Protein AF-A0A365CW08-F1 (afdb_monomer_lite)

Structure (mmCIF, N/CA/C/O backbone):
data_AF-A0A365CW08-F1
#
_entry.id   AF-A0A365CW08-F1
#
loop_
_atom_site.group_PDB
_atom_site.id
_atom_site.type_symbol
_atom_site.label_atom_id
_atom_site.label_alt_id
_atom_site.label_comp_id
_atom_site.label_asym_id
_atom_site.label_entity_id
_atom_site.label_seq_id
_atom_site.pdbx_PDB_ins_code
_atom_site.Cartn_x
_atom_site.Cartn_y
_atom_site.Cartn_z
_atom_site.occupancy
_atom_site.B_iso_or_equiv
_atom_site.auth_seq_id
_atom_site.auth_comp_id
_atom_site.auth_asym_id
_atom_site.auth_atom_id
_atom_site.pdbx_PDB_model_num
ATOM 1 N N . HIS A 1 1 ? -8.224 7.382 6.809 1.00 85.88 1 HIS A N 1
ATOM 2 C CA . HIS A 1 1 ? -7.244 7.098 5.740 1.00 85.88 1 HIS A CA 1
ATOM 3 C C . HIS A 1 1 ? -5.846 7.228 6.313 1.00 85.88 1 HIS A C 1
ATOM 5 O O . HIS A 1 1 ? -5.665 8.033 7.219 1.00 85.88 1 HIS A O 1
ATOM 11 N N . GLN A 1 2 ? -4.911 6.423 5.817 1.00 93.94 2 GLN A N 1
ATOM 12 C CA . GLN A 1 2 ? -3.520 6.360 6.259 1.00 93.94 2 GLN A CA 1
ATOM 13 C C . GLN A 1 2 ? -2.609 6.768 5.099 1.00 93.94 2 GLN A C 1
ATOM 15 O O . GLN A 1 2 ? -2.861 6.366 3.962 1.00 93.94 2 GLN A O 1
ATOM 20 N N . ASP A 1 3 ? -1.557 7.526 5.400 1.00 94.75 3 ASP A N 1
ATOM 21 C CA . ASP A 1 3 ? -0.455 7.759 4.469 1.00 94.75 3 ASP A CA 1
ATOM 22 C C . ASP A 1 3 ? 0.521 6.576 4.554 1.00 94.75 3 ASP A C 1
ATOM 24 O O . ASP A 1 3 ? 0.934 6.185 5.649 1.00 94.75 3 ASP A O 1
ATOM 28 N N . VAL A 1 4 ? 0.901 5.994 3.415 1.00 95.19 4 VAL A N 1
ATOM 29 C CA . VAL A 1 4 ? 1.878 4.890 3.366 1.00 95.19 4 VAL A CA 1
ATOM 30 C C . VAL A 1 4 ? 3.213 5.361 3.949 1.00 95.19 4 VAL A C 1
ATOM 32 O O . VAL A 1 4 ? 3.566 6.534 3.812 1.00 95.19 4 VAL A O 1
ATOM 35 N N . ARG A 1 5 ? 3.968 4.467 4.593 1.00 95.75 5 ARG A N 1
ATOM 36 C CA . ARG A 1 5 ? 5.300 4.759 5.146 1.00 95.75 5 ARG A CA 1
ATOM 37 C C . ARG A 1 5 ? 6.171 5.550 4.164 1.00 95.75 5 ARG A C 1
ATOM 39 O O . ARG A 1 5 ? 6.269 5.209 2.986 1.00 95.75 5 ARG A O 1
ATOM 46 N N . GLY A 1 6 ? 6.800 6.615 4.653 1.00 91.81 6 GLY A N 1
ATOM 47 C CA . GLY A 1 6 ? 7.613 7.530 3.855 1.00 91.81 6 GLY A CA 1
ATOM 48 C C . GLY A 1 6 ? 6.823 8.416 2.887 1.00 91.81 6 GLY A C 1
ATOM 49 O O . GLY A 1 6 ? 7.423 9.191 2.144 1.00 91.81 6 GLY A O 1
ATOM 50 N N . THR A 1 7 ? 5.487 8.384 2.896 1.00 90.38 7 THR A N 1
ATOM 51 C CA . THR A 1 7 ? 4.626 9.258 2.080 1.00 90.38 7 THR A CA 1
ATOM 52 C C . THR A 1 7 ? 3.896 10.293 2.933 1.00 90.38 7 THR A C 1
ATOM 54 O O . THR A 1 7 ? 3.557 10.042 4.084 1.00 90.38 7 THR A O 1
ATOM 57 N N . PHE A 1 8 ? 3.708 11.491 2.376 1.00 88.56 8 PHE A N 1
ATOM 58 C CA . PHE A 1 8 ? 3.107 12.655 3.030 1.00 88.56 8 PHE A CA 1
ATOM 59 C C . PHE A 1 8 ? 3.526 12.841 4.502 1.00 88.56 8 PHE A C 1
ATOM 61 O O . PHE A 1 8 ? 4.672 13.215 4.771 1.00 88.56 8 PHE A O 1
ATOM 68 N N . LYS A 1 9 ? 2.608 12.616 5.451 1.00 90.75 9 LYS A N 1
ATOM 69 C CA . LYS A 1 9 ? 2.844 12.829 6.884 1.00 90.75 9 LYS A CA 1
ATOM 70 C C . LYS A 1 9 ? 3.451 11.625 7.600 1.00 90.75 9 LYS A C 1
ATOM 72 O O . LYS A 1 9 ? 3.834 11.776 8.755 1.00 90.75 9 LYS A O 1
ATOM 77 N N . SER A 1 10 ? 3.537 10.469 6.950 1.00 93.88 10 SER A N 1
ATOM 78 C CA . SER A 1 10 ? 4.127 9.273 7.543 1.00 93.88 10 SER A CA 1
ATOM 79 C C . SER A 1 10 ? 5.650 9.322 7.491 1.00 93.88 10 SER A C 1
ATOM 81 O O . SER A 1 10 ? 6.252 9.668 6.469 1.00 93.88 10 SER A O 1
ATOM 83 N N . ASP A 1 11 ? 6.261 8.928 8.604 1.00 92.38 11 ASP A N 1
ATOM 84 C CA . ASP A 1 11 ? 7.707 8.799 8.749 1.00 92.38 11 ASP A CA 1
ATOM 85 C C . ASP A 1 11 ? 8.264 7.590 7.975 1.00 92.38 11 ASP A C 1
ATOM 87 O O . ASP A 1 11 ? 7.532 6.782 7.392 1.00 92.38 11 ASP A O 1
ATOM 91 N N . GLY A 1 12 ? 9.592 7.454 7.992 1.00 92.06 12 GLY A N 1
ATOM 92 C CA . GLY A 1 12 ? 10.326 6.369 7.346 1.00 92.06 12 GLY A CA 1
ATOM 93 C C . GLY A 1 12 ? 10.612 6.626 5.867 1.00 92.06 12 GLY A C 1
ATOM 94 O O . GLY A 1 12 ? 10.516 7.750 5.381 1.00 92.06 12 GLY A O 1
ATOM 95 N N . SER A 1 13 ? 10.985 5.565 5.153 1.00 90.75 13 SER A N 1
ATOM 96 C CA . SER A 1 13 ? 11.331 5.622 3.730 1.00 90.75 13 SER A CA 1
ATOM 97 C C . SER A 1 13 ? 10.299 4.877 2.896 1.00 90.75 13 SER A C 1
ATOM 99 O O . SER A 1 13 ? 9.866 3.779 3.258 1.00 90.75 13 SER A O 1
ATOM 101 N N . PHE A 1 14 ? 9.923 5.475 1.768 1.00 91.19 14 PHE A N 1
ATOM 102 C CA . PHE A 1 14 ? 8.979 4.866 0.847 1.00 91.19 14 PHE A CA 1
ATOM 103 C C . PHE A 1 14 ? 9.694 3.853 -0.048 1.00 91.19 14 PHE A C 1
ATOM 105 O O . PHE A 1 14 ? 10.420 4.216 -0.971 1.00 91.19 14 PHE A O 1
ATOM 112 N N . THR A 1 15 ? 9.450 2.570 0.216 1.00 91.56 15 THR A N 1
ATOM 113 C CA . THR A 1 15 ? 9.859 1.467 -0.659 1.00 91.56 15 THR A CA 1
ATOM 114 C C . THR A 1 15 ? 8.600 0.723 -1.095 1.00 91.56 15 THR A C 1
ATOM 116 O O . THR A 1 15 ? 8.036 -0.035 -0.298 1.00 91.56 15 THR A O 1
ATOM 119 N N . PRO A 1 16 ? 8.131 0.927 -2.337 1.00 87.88 16 PRO A N 1
ATOM 120 C CA . PRO A 1 16 ? 6.835 0.420 -2.773 1.00 87.88 16 PRO A CA 1
ATOM 121 C C . PRO A 1 16 ? 6.771 -1.098 -2.625 1.00 87.88 16 PRO A C 1
ATOM 123 O O . PRO A 1 16 ? 7.730 -1.777 -2.995 1.00 87.88 16 PRO A O 1
ATOM 126 N N . LYS A 1 17 ? 5.631 -1.632 -2.167 1.00 84.88 17 LYS A N 1
ATOM 127 C CA . LYS A 1 17 ? 5.333 -3.080 -2.020 1.00 84.88 17 LYS A CA 1
ATOM 128 C C . LYS A 1 17 ? 5.998 -3.787 -0.846 1.00 84.88 17 LYS A C 1
ATOM 130 O O . LYS A 1 17 ? 5.542 -4.864 -0.480 1.00 84.88 17 LYS A O 1
ATOM 135 N N . VAL A 1 18 ? 7.072 -3.235 -0.290 1.00 91.38 18 VAL A N 1
ATOM 136 C CA . VAL A 1 18 ? 7.902 -3.968 0.676 1.00 91.38 18 VAL A CA 1
ATOM 137 C C . VAL A 1 18 ? 7.261 -3.994 2.059 1.00 91.38 18 VAL A C 1
ATOM 139 O O . VAL A 1 18 ? 7.232 -5.045 2.689 1.00 91.38 18 VAL A O 1
ATOM 142 N N . ASN A 1 19 ? 6.710 -2.864 2.506 1.00 95.25 19 ASN A N 1
ATOM 143 C CA . ASN A 1 19 ? 6.214 -2.714 3.878 1.00 95.25 19 ASN A CA 1
ATOM 144 C C . ASN A 1 19 ? 4.685 -2.840 4.000 1.00 95.25 19 ASN A C 1
ATOM 146 O O . ASN A 1 19 ? 4.159 -2.837 5.103 1.00 95.25 19 ASN A O 1
ATOM 150 N N . GLU A 1 20 ? 3.956 -2.967 2.885 1.00 95.00 20 GLU A N 1
ATOM 151 C CA . GLU A 1 20 ? 2.484 -2.859 2.875 1.00 95.00 20 GLU A CA 1
ATOM 152 C C . GLU A 1 20 ? 1.785 -3.959 3.686 1.00 95.00 20 GLU A C 1
ATOM 154 O O . GLU A 1 20 ? 0.712 -3.736 4.239 1.00 95.00 20 GLU A O 1
ATOM 159 N N . VAL A 1 21 ? 2.390 -5.151 3.759 1.00 95.38 21 VAL A N 1
ATOM 160 C CA . VAL A 1 21 ? 1.853 -6.268 4.548 1.00 95.38 21 VAL A CA 1
ATOM 161 C C . VAL A 1 21 ? 1.956 -5.959 6.040 1.00 95.38 21 VAL A C 1
ATOM 163 O O . VAL A 1 21 ? 0.945 -5.973 6.737 1.00 95.38 21 VAL A O 1
ATOM 166 N N . THR A 1 22 ? 3.165 -5.649 6.516 1.00 96.44 22 THR A N 1
ATOM 167 C CA . THR A 1 22 ? 3.434 -5.404 7.939 1.00 96.44 22 THR A CA 1
ATOM 168 C C . THR A 1 22 ? 2.740 -4.139 8.422 1.00 96.44 22 THR A C 1
ATOM 170 O O . THR A 1 22 ? 2.064 -4.165 9.443 1.00 96.44 22 THR A O 1
ATOM 173 N N . ASP A 1 23 ? 2.812 -3.057 7.643 1.00 97.56 23 ASP A N 1
ATOM 174 C CA . ASP A 1 23 ? 2.184 -1.784 8.003 1.00 97.56 23 ASP A CA 1
ATOM 175 C C . ASP A 1 23 ? 0.656 -1.925 8.026 1.00 97.56 23 ASP A C 1
ATOM 177 O O . ASP A 1 23 ? -0.009 -1.363 8.896 1.00 97.56 23 ASP A O 1
ATOM 181 N N . GLY A 1 24 ? 0.092 -2.718 7.107 1.00 96.88 24 GLY A N 1
ATOM 182 C CA . GLY A 1 24 ? -1.329 -3.052 7.090 1.00 96.88 24 GLY A CA 1
ATOM 183 C C . GLY A 1 24 ? -1.763 -3.868 8.310 1.00 96.88 24 GLY A C 1
ATOM 184 O O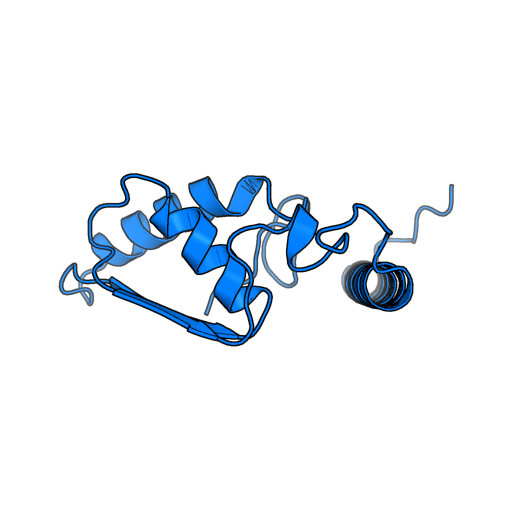 . GLY A 1 24 ? -2.775 -3.533 8.927 1.00 96.88 24 GLY A O 1
ATOM 185 N N . GLN A 1 25 ? -0.998 -4.899 8.684 1.00 97.38 25 GLN A N 1
ATOM 186 C CA . GLN A 1 25 ? -1.265 -5.709 9.878 1.00 97.38 25 GLN A CA 1
ATOM 187 C C . GLN A 1 25 ? -1.222 -4.868 11.155 1.00 97.38 25 GLN A C 1
ATOM 189 O O . GLN A 1 25 ? -2.178 -4.903 11.929 1.00 97.38 25 GLN A O 1
ATOM 194 N N . ASP A 1 26 ? -0.171 -4.067 11.333 1.00 97.69 26 ASP A N 1
ATOM 195 C CA . ASP A 1 26 ? -0.007 -3.204 12.506 1.00 97.69 26 ASP A CA 1
ATOM 196 C C . ASP A 1 26 ? -1.129 -2.165 12.592 1.00 97.69 26 ASP A C 1
ATOM 198 O O . ASP A 1 26 ? -1.680 -1.908 13.662 1.00 97.69 26 ASP A O 1
ATOM 202 N N . THR A 1 27 ? -1.525 -1.599 11.449 1.00 97.88 27 THR A N 1
ATOM 203 C CA . THR A 1 27 ? -2.624 -0.629 11.394 1.00 97.88 27 THR A CA 1
ATOM 204 C C . THR A 1 27 ? -3.953 -1.272 11.767 1.00 97.88 27 THR A C 1
ATOM 206 O O . THR A 1 27 ? -4.713 -0.695 12.541 1.00 97.88 27 THR A O 1
ATOM 209 N N . ILE A 1 28 ? -4.251 -2.464 11.247 1.00 98.00 28 ILE A N 1
ATOM 210 C CA . ILE A 1 28 ? -5.492 -3.178 11.567 1.00 98.00 28 ILE A CA 1
ATOM 211 C C . ILE A 1 28 ? -5.513 -3.595 13.038 1.00 98.00 28 ILE A C 1
ATOM 213 O O . ILE A 1 28 ? -6.520 -3.364 13.706 1.00 98.00 28 ILE A O 1
ATOM 217 N N . ALA A 1 29 ? -4.406 -4.127 13.563 1.00 97.75 29 ALA A N 1
ATOM 218 C CA . ALA A 1 29 ? -4.274 -4.461 14.978 1.00 97.75 29 ALA A CA 1
ATOM 219 C C . ALA A 1 29 ? -4.517 -3.229 15.862 1.00 97.75 29 ALA A C 1
ATOM 221 O O . ALA A 1 29 ? -5.343 -3.279 16.773 1.00 97.75 29 ALA A O 1
ATOM 222 N N . TRP A 1 30 ? -3.895 -2.093 15.526 1.00 98.00 30 TRP A N 1
ATOM 223 C CA . TRP A 1 30 ? -4.122 -0.835 16.231 1.00 98.00 30 TRP A CA 1
ATOM 224 C C . TRP A 1 30 ? -5.590 -0.407 16.182 1.00 98.00 30 TRP A C 1
ATOM 226 O O . TRP A 1 30 ? -6.134 -0.027 17.215 1.00 98.00 30 TRP A O 1
ATOM 236 N N . ILE A 1 31 ? -6.254 -0.489 15.019 1.00 98.25 31 ILE A N 1
ATOM 237 C CA . ILE A 1 31 ? -7.677 -0.133 14.883 1.00 98.25 31 ILE A CA 1
ATOM 238 C C . ILE A 1 31 ? -8.551 -1.021 15.781 1.00 98.25 31 ILE A C 1
ATOM 240 O O . ILE A 1 31 ? -9.458 -0.512 16.433 1.00 98.25 31 ILE A O 1
ATOM 244 N N . ILE A 1 32 ? -8.297 -2.330 15.829 1.00 97.88 32 ILE A N 1
ATOM 245 C CA . ILE A 1 32 ? -9.080 -3.289 16.628 1.00 97.88 32 ILE A CA 1
ATOM 246 C C . ILE A 1 32 ? -9.012 -2.975 18.126 1.00 97.88 32 ILE A C 1
ATOM 248 O O . ILE A 1 32 ? -10.007 -3.138 18.825 1.00 97.88 32 ILE A O 1
ATOM 252 N N . GLU A 1 33 ? -7.876 -2.483 18.620 1.00 97.81 33 GLU A N 1
ATOM 253 C CA . GLU A 1 33 ? -7.701 -2.126 20.035 1.00 97.81 33 GLU A CA 1
ATOM 254 C C . GLU A 1 33 ? -8.445 -0.848 20.451 1.00 97.81 33 GLU A C 1
ATOM 256 O O . GLU A 1 33 ? -8.528 -0.531 21.641 1.00 97.81 33 GLU A O 1
ATOM 261 N N . GLN A 1 34 ? -8.981 -0.084 19.499 1.00 98.50 34 GLN A N 1
ATOM 262 C CA . GLN A 1 34 ? -9.622 1.182 19.818 1.00 98.50 34 GLN A CA 1
ATOM 263 C C . GLN A 1 34 ? -11.027 0.984 20.404 1.00 98.50 34 GLN A C 1
ATOM 265 O O . GLN A 1 34 ? -11.794 0.162 19.909 1.00 98.50 34 GLN A O 1
ATOM 270 N N . PRO A 1 35 ? -11.450 1.805 21.387 1.00 98.31 35 PRO A N 1
ATOM 271 C CA . PRO A 1 35 ? -12.749 1.648 22.055 1.00 98.31 35 PRO A CA 1
ATOM 272 C C . PRO A 1 35 ? -13.958 1.896 21.140 1.00 98.31 35 PRO A C 1
ATOM 274 O O . PRO A 1 35 ? -15.089 1.595 21.510 1.00 98.31 35 PRO A O 1
ATOM 277 N N . TRP A 1 36 ? -13.729 2.499 19.974 1.00 98.19 36 TRP A N 1
ATOM 278 C CA . TRP A 1 36 ? -14.743 2.764 18.956 1.00 98.19 36 TRP A CA 1
ATOM 279 C C . TRP A 1 36 ? -14.831 1.667 17.889 1.00 98.19 36 TRP A C 1
ATOM 281 O O . TRP A 1 36 ? -15.694 1.751 17.018 1.00 98.19 36 TRP A O 1
ATOM 291 N N . SER A 1 37 ? -13.939 0.679 17.926 1.00 98.12 37 SER A N 1
ATOM 292 C CA . SER A 1 37 ? -13.915 -0.434 16.984 1.00 98.12 37 SER A CA 1
ATOM 293 C C . SER A 1 37 ? -14.761 -1.588 17.508 1.00 98.12 37 SER A C 1
ATOM 295 O O . SER A 1 37 ? -14.710 -1.924 18.690 1.00 98.12 37 SER A O 1
ATOM 297 N N . ASP A 1 38 ? -15.533 -2.212 16.625 1.00 97.81 38 ASP A N 1
ATOM 298 C CA . ASP A 1 38 ? -16.232 -3.473 16.894 1.00 97.81 38 ASP A CA 1
ATOM 299 C C . ASP A 1 38 ? -15.365 -4.705 16.568 1.00 97.81 38 ASP A C 1
ATOM 301 O O . ASP A 1 38 ? -15.794 -5.839 16.775 1.00 97.81 38 ASP A O 1
ATOM 305 N N . GLY A 1 39 ? -14.129 -4.484 16.105 1.00 97.38 39 GLY A N 1
ATOM 306 C CA . GLY A 1 39 ? -13.157 -5.520 15.765 1.00 97.38 39 GLY A CA 1
ATOM 307 C C . GLY A 1 39 ? -13.243 -6.036 14.325 1.00 97.38 39 GLY A C 1
ATOM 308 O O . GLY A 1 39 ? -12.356 -6.787 13.910 1.00 97.38 39 GLY A O 1
ATOM 309 N N . ASP A 1 40 ? -14.247 -5.616 13.549 1.00 98.25 40 ASP A N 1
ATOM 310 C CA . ASP A 1 40 ? -14.459 -6.066 12.174 1.00 98.25 40 ASP A CA 1
ATOM 311 C C . ASP A 1 40 ? -14.052 -4.980 11.172 1.00 98.25 40 ASP A C 1
ATOM 313 O O . ASP A 1 40 ? -14.703 -3.952 10.994 1.00 98.25 40 ASP A O 1
ATOM 317 N N . ILE A 1 41 ? -12.947 -5.218 10.467 1.00 98.19 41 ILE A N 1
ATOM 318 C CA . ILE A 1 41 ? -12.322 -4.234 9.587 1.00 98.19 41 ILE A CA 1
ATOM 319 C C . ILE A 1 41 ? -12.574 -4.575 8.122 1.00 98.19 41 ILE A C 1
ATOM 321 O O . ILE A 1 41 ? -12.344 -5.695 7.659 1.00 98.19 41 ILE A O 1
ATOM 325 N N . GLY A 1 42 ? -13.017 -3.565 7.374 1.00 97.62 42 GLY A N 1
ATOM 326 C CA . GLY A 1 42 ? -13.113 -3.582 5.921 1.00 97.62 42 GLY A CA 1
ATOM 327 C C . GLY A 1 42 ? -12.176 -2.555 5.292 1.00 97.62 42 GLY A C 1
ATOM 328 O O . GLY A 1 42 ? -11.959 -1.476 5.845 1.00 97.62 42 GLY A O 1
ATOM 329 N N . THR A 1 43 ? -11.643 -2.862 4.112 1.00 98.00 43 THR A N 1
ATOM 330 C CA . THR A 1 43 ? -10.824 -1.918 3.335 1.00 98.00 43 THR A CA 1
ATOM 331 C C . THR A 1 43 ? -11.408 -1.702 1.941 1.00 98.00 43 THR A C 1
ATOM 333 O O . THR A 1 43 ? -12.073 -2.577 1.390 1.00 98.00 43 THR A O 1
ATOM 336 N N . TYR A 1 44 ? -11.207 -0.510 1.377 1.00 97.75 44 TYR A N 1
ATOM 337 C CA . TYR A 1 44 ? -11.656 -0.170 0.027 1.00 97.75 44 TYR A CA 1
ATOM 338 C C . TYR A 1 44 ? -10.759 0.907 -0.587 1.00 97.75 44 TYR A C 1
ATOM 340 O O . TYR A 1 44 ? -10.150 1.711 0.123 1.00 97.75 44 TYR A O 1
ATOM 348 N N . GLY A 1 45 ? -10.687 0.936 -1.919 1.00 96.94 45 GLY A N 1
ATOM 349 C CA . GLY A 1 45 ? -9.918 1.957 -2.627 1.00 96.94 45 GLY A CA 1
ATOM 350 C C . GLY A 1 45 ? -9.384 1.517 -3.992 1.00 96.94 45 GLY A C 1
ATOM 351 O O . GLY A 1 45 ? -9.278 0.315 -4.263 1.00 96.94 45 GLY A O 1
ATOM 352 N N . PRO A 1 46 ? -9.061 2.486 -4.868 1.00 96.00 46 PRO A N 1
ATOM 353 C CA . PRO A 1 46 ? -8.575 2.207 -6.208 1.00 96.00 46 PRO A CA 1
ATOM 354 C C . PRO A 1 46 ? -7.045 2.101 -6.295 1.00 96.00 46 PRO A C 1
ATOM 356 O O . PRO A 1 46 ? -6.324 2.662 -5.470 1.00 96.00 46 PRO A O 1
ATOM 359 N N . SER A 1 47 ? -6.536 1.495 -7.370 1.00 93.88 47 SER A N 1
ATOM 360 C CA . SER A 1 47 ? -5.117 1.560 -7.758 1.00 93.88 47 SER A CA 1
ATOM 361 C C . SER A 1 47 ? -4.192 1.143 -6.602 1.00 93.88 47 SER A C 1
ATOM 363 O O . SER A 1 47 ? -4.394 0.070 -6.039 1.00 93.88 47 SER A O 1
ATOM 365 N N . TYR A 1 48 ? -3.212 1.961 -6.198 1.00 93.38 48 TYR A N 1
ATOM 366 C CA . TYR A 1 48 ? -2.310 1.636 -5.085 1.00 93.38 48 TYR A CA 1
ATOM 367 C C . TYR A 1 48 ? -3.050 1.375 -3.771 1.00 93.38 48 TYR A C 1
ATOM 369 O O . TYR A 1 48 ? -2.704 0.428 -3.073 1.00 93.38 48 TYR A O 1
ATOM 377 N N . LEU A 1 49 ? -4.136 2.104 -3.492 1.00 93.94 49 LEU A N 1
ATOM 378 C CA . LEU A 1 49 ? -4.977 1.856 -2.316 1.00 93.94 49 LEU A CA 1
ATOM 379 C C . LEU A 1 49 ? -5.678 0.495 -2.397 1.00 93.94 49 LEU A C 1
ATOM 381 O O . LEU A 1 49 ? -6.039 -0.067 -1.374 1.00 93.94 49 LEU A O 1
ATOM 385 N N . GLY A 1 50 ? -5.915 -0.029 -3.601 1.00 94.94 50 GLY A N 1
ATOM 386 C CA . GLY A 1 50 ? -6.399 -1.393 -3.811 1.00 94.94 50 GLY A CA 1
ATOM 387 C C . GLY A 1 50 ? -5.292 -2.437 -3.681 1.00 94.94 50 GLY A C 1
ATOM 388 O O . GLY A 1 50 ? -5.523 -3.535 -3.184 1.00 94.94 50 GLY A O 1
ATOM 389 N N . MET A 1 51 ? -4.073 -2.103 -4.096 1.00 93.81 51 MET A N 1
ATOM 390 C CA . MET A 1 51 ? -2.943 -3.026 -4.026 1.00 93.81 51 MET A CA 1
ATOM 391 C C . MET A 1 51 ? -2.481 -3.295 -2.591 1.00 93.81 51 MET A C 1
ATOM 393 O O . MET A 1 51 ? -2.131 -4.432 -2.277 1.00 93.81 51 MET A O 1
ATOM 397 N N . THR A 1 52 ? -2.527 -2.295 -1.707 1.00 95.50 52 THR A N 1
ATOM 398 C CA . THR A 1 52 ? -2.233 -2.487 -0.276 1.00 95.50 52 THR A CA 1
ATOM 399 C C . THR A 1 52 ? -3.239 -3.423 0.400 1.00 95.50 52 THR A C 1
ATOM 401 O O . THR A 1 52 ? -2.861 -4.188 1.282 1.00 95.50 52 THR A O 1
ATOM 404 N N . GLN A 1 53 ? -4.494 -3.455 -0.068 1.00 96.94 53 GLN A N 1
ATOM 405 C CA . GLN A 1 53 ? -5.505 -4.402 0.422 1.00 96.94 53 GLN A CA 1
ATOM 406 C C . GLN A 1 53 ? -5.136 -5.842 0.078 1.00 96.94 53 GLN A C 1
ATOM 408 O O . GLN A 1 53 ? -5.233 -6.719 0.930 1.00 96.94 53 GLN A O 1
ATOM 413 N N . TRP A 1 54 ? -4.676 -6.088 -1.154 1.00 95.44 54 TRP A N 1
ATOM 414 C CA . TRP A 1 54 ? -4.173 -7.408 -1.531 1.00 95.44 54 TRP A CA 1
ATOM 415 C C . TRP A 1 54 ? -2.962 -7.808 -0.691 1.00 95.44 54 TRP A C 1
ATOM 417 O O . TRP A 1 54 ? -2.887 -8.959 -0.280 1.00 95.44 54 TRP A O 1
ATOM 427 N N . ALA A 1 55 ? -2.049 -6.877 -0.400 1.00 94.00 55 ALA A N 1
ATOM 428 C CA . ALA A 1 55 ? -0.887 -7.158 0.439 1.00 94.00 55 ALA A CA 1
ATOM 429 C C . ALA A 1 55 ? -1.309 -7.662 1.830 1.00 94.00 55 ALA A C 1
ATOM 431 O O . ALA A 1 55 ? -0.956 -8.779 2.208 1.00 94.00 55 ALA A O 1
ATOM 432 N N . VAL A 1 56 ? -2.135 -6.905 2.555 1.00 95.06 56 VAL A N 1
ATOM 433 C CA . VAL A 1 56 ? -2.565 -7.304 3.905 1.00 95.06 56 VAL A CA 1
ATOM 434 C C . VAL A 1 56 ? -3.463 -8.550 3.902 1.00 95.06 56 VAL A C 1
ATOM 436 O O . VAL A 1 56 ? -3.366 -9.378 4.802 1.00 95.06 56 VAL A O 1
ATOM 439 N N . ALA A 1 57 ? -4.271 -8.754 2.854 1.00 95.19 57 ALA A N 1
ATOM 440 C CA . ALA A 1 57 ? -5.132 -9.932 2.724 1.00 95.19 57 ALA A CA 1
ATOM 441 C C . ALA A 1 57 ? -4.367 -11.241 2.455 1.00 95.19 57 ALA A C 1
ATOM 443 O O . ALA A 1 57 ? -4.933 -12.318 2.624 1.00 95.19 57 ALA A O 1
ATOM 444 N N . THR A 1 58 ? -3.101 -11.173 2.020 1.00 91.56 58 THR A N 1
ATOM 445 C CA . THR A 1 58 ? -2.252 -12.373 1.876 1.00 91.56 58 THR A CA 1
ATOM 446 C C . THR A 1 58 ? -1.638 -12.848 3.189 1.00 91.56 58 THR A C 1
ATOM 448 O O . THR A 1 58 ? -1.166 -13.982 3.256 1.00 91.56 58 THR A O 1
ATOM 451 N N . ALA A 1 59 ? -1.644 -12.004 4.219 1.00 91.88 59 ALA A N 1
ATOM 452 C CA . ALA A 1 59 ? -1.180 -12.355 5.549 1.00 91.88 59 ALA A CA 1
ATOM 453 C C . ALA A 1 59 ? -2.350 -12.761 6.449 1.00 91.88 59 ALA A C 1
ATOM 455 O O . ALA A 1 59 ? -3.494 -12.356 6.234 1.00 91.88 59 ALA A O 1
ATOM 456 N N . ASP A 1 60 ? -2.051 -13.538 7.488 1.00 92.81 60 ASP A N 1
ATOM 457 C CA . ASP A 1 60 ? -3.017 -13.806 8.549 1.00 92.81 60 ASP A CA 1
ATOM 458 C C . ASP A 1 60 ? -3.212 -12.524 9.368 1.00 92.81 60 ASP A C 1
ATOM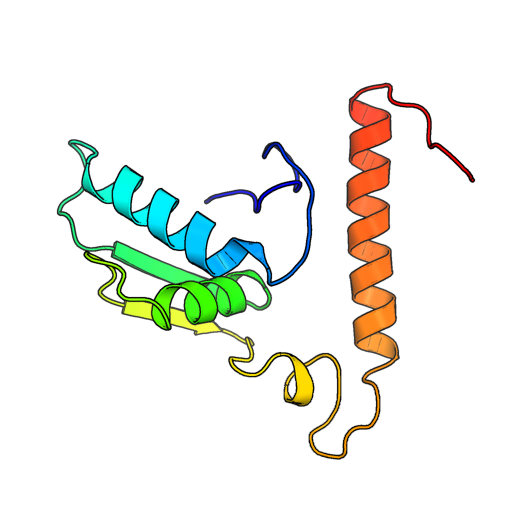 460 O O . ASP A 1 60 ? -2.373 -12.156 10.192 1.00 92.81 60 ASP A O 1
ATOM 464 N N . THR A 1 61 ? -4.279 -11.788 9.059 1.00 95.06 61 THR A N 1
ATOM 465 C CA . THR A 1 61 ? -4.575 -10.485 9.660 1.00 95.06 61 THR A CA 1
ATOM 466 C C . THR A 1 61 ? -5.913 -10.556 10.394 1.00 95.06 61 THR A C 1
ATOM 468 O O . THR A 1 61 ? -6.967 -10.381 9.770 1.00 95.06 61 THR A O 1
ATOM 471 N N . PRO A 1 62 ? -5.905 -10.830 11.713 1.00 94.81 62 PRO A N 1
ATOM 472 C CA . PRO A 1 62 ? -7.121 -10.891 12.512 1.00 94.81 62 PRO A CA 1
ATOM 473 C C . PRO A 1 62 ? -7.973 -9.629 12.366 1.00 94.81 62 PRO A C 1
ATOM 475 O O . PRO A 1 62 ? -7.458 -8.520 12.280 1.00 94.81 62 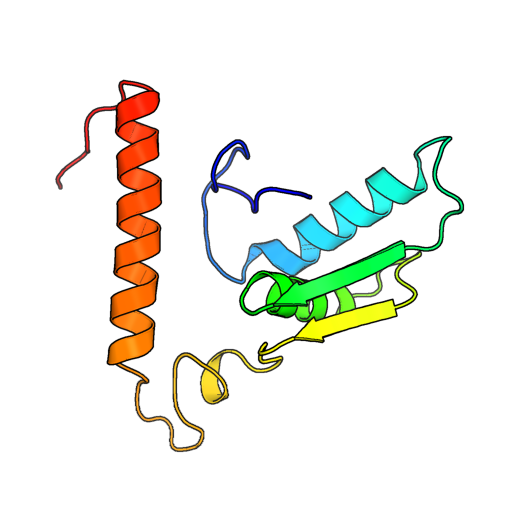PRO A O 1
ATOM 478 N N . GLY A 1 63 ? -9.291 -9.815 12.318 1.00 95.56 63 GLY A N 1
ATOM 479 C CA . GLY A 1 63 ? -10.267 -8.729 12.182 1.00 95.56 63 GLY A CA 1
ATOM 480 C C . GLY A 1 63 ? -10.466 -8.199 10.760 1.00 95.56 63 GLY A C 1
ATOM 481 O O . GLY A 1 63 ? -11.502 -7.597 10.508 1.00 95.56 63 GLY A O 1
ATOM 482 N N . LEU A 1 64 ? -9.591 -8.483 9.786 1.00 98.00 64 LEU A N 1
ATOM 483 C CA . LEU A 1 64 ? -9.871 -8.148 8.384 1.00 98.00 64 LEU A CA 1
ATOM 484 C C . LEU A 1 64 ? -10.972 -9.066 7.826 1.00 98.00 64 LEU A C 1
ATOM 486 O O . LEU A 1 64 ? -10.748 -10.254 7.598 1.00 98.00 64 LEU A O 1
ATOM 490 N N . LYS A 1 65 ? -12.176 -8.527 7.605 1.00 98.00 65 LYS A N 1
ATOM 491 C CA . LYS A 1 65 ? -13.351 -9.296 7.148 1.00 98.00 65 LYS A CA 1
ATOM 492 C C . LYS A 1 65 ? -13.646 -9.150 5.666 1.00 98.00 65 LYS A C 1
ATOM 494 O O . LYS A 1 65 ? -14.212 -10.062 5.065 1.00 98.00 65 LYS A O 1
ATOM 499 N N . ALA A 1 66 ? -13.296 -8.009 5.078 1.00 97.94 66 ALA A N 1
ATOM 500 C CA . ALA A 1 66 ? -13.575 -7.734 3.676 1.00 97.94 66 ALA A CA 1
ATOM 501 C C . ALA A 1 66 ? -12.566 -6.761 3.059 1.00 97.94 66 ALA A C 1
ATOM 503 O O . ALA A 1 66 ? -12.069 -5.839 3.709 1.00 97.94 66 ALA A O 1
ATOM 504 N N . ILE A 1 67 ? -12.326 -6.941 1.762 1.00 98.12 67 ILE A N 1
ATOM 505 C CA . ILE A 1 67 ? -11.575 -6.006 0.925 1.00 98.12 67 ILE A CA 1
ATOM 506 C C . ILE A 1 67 ? -12.402 -5.656 -0.316 1.00 98.12 67 ILE A C 1
ATOM 508 O O . ILE A 1 67 ? -13.143 -6.494 -0.833 1.00 98.12 67 ILE A O 1
ATOM 512 N N . ALA A 1 68 ? -12.255 -4.431 -0.812 1.00 98.06 68 ALA A N 1
ATOM 513 C CA . ALA A 1 68 ? -12.879 -3.947 -2.041 1.00 98.06 68 ALA A CA 1
ATOM 514 C C . ALA A 1 68 ? -11.846 -3.216 -2.931 1.00 98.06 68 ALA A C 1
ATOM 516 O O . ALA A 1 68 ? -11.930 -1.995 -3.138 1.00 98.06 68 ALA A O 1
ATOM 517 N N . PRO A 1 69 ? -10.845 -3.945 -3.464 1.00 96.75 69 PRO A N 1
ATOM 518 C CA . PRO A 1 69 ? -9.816 -3.371 -4.318 1.00 96.75 69 PRO A CA 1
ATOM 519 C C . PRO A 1 69 ? -10.382 -3.063 -5.709 1.00 96.75 69 PRO A C 1
ATOM 521 O O . PRO A 1 69 ? -10.911 -3.938 -6.393 1.00 96.75 69 PRO A O 1
ATOM 524 N N . THR A 1 70 ? -10.247 -1.815 -6.159 1.00 96.38 70 THR A N 1
ATOM 525 C CA . THR A 1 70 ? -10.730 -1.373 -7.481 1.00 96.38 70 THR A CA 1
ATOM 526 C C . THR A 1 70 ? -9.557 -1.031 -8.396 1.00 96.38 70 THR A C 1
ATOM 528 O O . THR A 1 70 ? -8.614 -0.378 -7.964 1.00 96.38 70 THR A O 1
ATOM 531 N N . ALA A 1 71 ? -9.591 -1.441 -9.669 1.00 92.75 71 ALA A N 1
ATOM 532 C CA . ALA A 1 71 ? -8.520 -1.151 -10.639 1.00 92.75 71 ALA A CA 1
ATOM 533 C C . ALA A 1 71 ? -7.101 -1.441 -10.088 1.00 92.75 71 ALA A C 1
ATOM 535 O O . ALA A 1 71 ? -6.174 -0.654 -10.270 1.00 92.75 71 ALA A O 1
ATOM 536 N N . ALA A 1 72 ? -6.961 -2.548 -9.355 1.00 92.19 72 ALA A N 1
ATOM 537 C CA . ALA A 1 72 ? -5.746 -2.929 -8.648 1.00 92.19 72 ALA A CA 1
ATOM 538 C C . ALA A 1 72 ? -5.366 -4.369 -8.993 1.00 92.19 72 ALA A C 1
ATOM 540 O O . ALA A 1 72 ? -6.228 -5.244 -9.088 1.00 92.19 72 ALA A O 1
ATOM 541 N N . ALA A 1 73 ? -4.071 -4.613 -9.168 1.00 88.94 73 ALA A N 1
ATOM 542 C CA . ALA A 1 73 ? -3.550 -5.935 -9.479 1.00 88.94 73 ALA A CA 1
ATOM 543 C C . ALA A 1 73 ? -3.048 -6.634 -8.209 1.00 88.94 73 ALA A C 1
ATOM 545 O O . ALA A 1 73 ? -2.332 -6.030 -7.415 1.00 88.94 73 ALA A O 1
ATOM 546 N N . ALA A 1 74 ? -3.369 -7.920 -8.050 1.00 88.50 74 ALA A N 1
ATOM 547 C CA . ALA A 1 74 ? -2.754 -8.765 -7.022 1.00 88.50 74 ALA A CA 1
ATOM 548 C C . ALA A 1 74 ? -1.331 -9.206 -7.425 1.00 88.50 74 ALA A C 1
ATOM 550 O O . ALA A 1 74 ? -0.448 -9.335 -6.583 1.00 88.50 74 ALA A O 1
ATOM 551 N N . ASN A 1 75 ? -1.081 -9.386 -8.730 1.00 89.88 75 ASN A N 1
ATOM 552 C CA . ASN A 1 75 ? 0.259 -9.599 -9.275 1.00 89.88 75 ASN A CA 1
ATOM 553 C C . ASN A 1 75 ? 0.798 -8.291 -9.860 1.00 89.88 75 ASN A C 1
ATOM 555 O O . ASN A 1 75 ? 0.400 -7.854 -10.940 1.00 89.88 75 ASN A O 1
ATOM 559 N N . TRP A 1 76 ? 1.743 -7.684 -9.152 1.00 87.19 76 TRP A N 1
ATOM 560 C CA . TRP A 1 76 ? 2.285 -6.382 -9.518 1.00 87.19 76 TRP A CA 1
ATOM 561 C C . TRP A 1 76 ? 3.289 -6.451 -10.676 1.00 87.19 76 TRP A C 1
ATOM 563 O O . TRP A 1 76 ? 3.578 -5.418 -11.282 1.00 87.19 76 TRP A O 1
ATOM 573 N N . TYR A 1 77 ? 3.844 -7.635 -10.965 1.00 91.31 77 TYR A N 1
ATOM 574 C CA . TYR A 1 77 ? 4.715 -7.829 -12.120 1.00 91.31 77 TYR A CA 1
ATOM 575 C C . TYR A 1 77 ? 3.868 -7.802 -13.386 1.00 91.31 77 TYR A C 1
ATOM 577 O O . TYR A 1 77 ? 3.940 -6.830 -14.120 1.00 91.31 77 TYR A O 1
ATOM 585 N N . SER A 1 78 ? 3.019 -8.807 -13.602 1.00 91.00 78 SER A N 1
ATOM 586 C CA . SER A 1 78 ? 2.300 -8.995 -14.872 1.00 91.00 78 SER A CA 1
ATOM 587 C C . SER A 1 78 ? 1.026 -8.158 -15.020 1.00 91.00 78 SER A C 1
ATOM 589 O O . SER A 1 78 ? 0.460 -8.099 -16.112 1.00 91.00 78 SER A O 1
ATOM 591 N N . GLY A 1 79 ? 0.542 -7.555 -13.931 1.00 85.12 79 GLY A N 1
ATOM 592 C CA . GLY A 1 79 ? -0.640 -6.695 -13.940 1.00 85.12 79 GLY A CA 1
ATOM 593 C C . GLY A 1 79 ? -0.334 -5.205 -14.071 1.00 85.12 79 GLY A C 1
ATOM 594 O O . GLY A 1 79 ? -1.258 -4.430 -14.305 1.00 85.12 79 GLY A O 1
ATOM 595 N N . LEU A 1 80 ? 0.927 -4.791 -13.891 1.00 86.12 80 LEU A N 1
ATOM 596 C CA . LEU A 1 80 ? 1.308 -3.376 -13.841 1.00 86.12 80 LEU A CA 1
ATOM 597 C C . LEU A 1 80 ? 2.665 -3.119 -14.493 1.00 86.12 80 LEU A C 1
ATOM 599 O O . LEU A 1 80 ? 2.718 -2.501 -15.552 1.00 86.12 80 LEU A O 1
ATOM 603 N N . TRP A 1 81 ? 3.766 -3.543 -13.863 1.00 89.69 81 TRP A N 1
ATOM 604 C CA . TRP A 1 81 ? 5.118 -3.140 -14.289 1.00 89.69 81 TRP A CA 1
ATOM 605 C C . TRP A 1 81 ? 5.552 -3.788 -15.592 1.00 89.69 81 TRP A C 1
ATOM 607 O O . TRP A 1 81 ? 6.259 -3.170 -16.382 1.00 89.69 81 TRP A O 1
ATOM 617 N N . TYR A 1 82 ? 5.077 -4.994 -15.836 1.00 95.00 82 TYR A N 1
ATOM 618 C CA . TYR A 1 82 ? 5.289 -5.744 -17.050 1.00 95.00 82 TYR A CA 1
ATOM 619 C C . TYR A 1 82 ? 3.947 -6.275 -17.545 1.00 95.00 82 TYR A C 1
ATOM 621 O O . TYR A 1 82 ? 2.996 -6.468 -16.789 1.00 95.00 82 TYR A O 1
ATOM 629 N N . SER A 1 83 ? 3.873 -6.533 -18.840 1.00 93.06 83 SER A N 1
ATOM 630 C CA . SER A 1 83 ? 2.804 -7.336 -19.420 1.00 93.06 83 SER A CA 1
ATOM 631 C C . SER A 1 83 ? 2.965 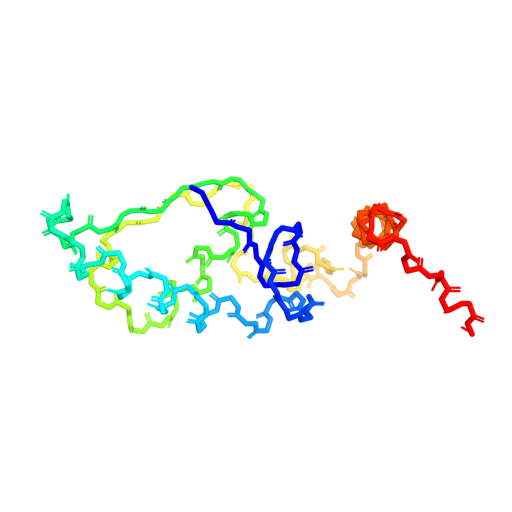-8.811 -19.037 1.00 93.06 83 SER A C 1
ATOM 633 O O . SER A 1 83 ? 4.035 -9.248 -18.606 1.00 93.06 83 SER A O 1
ATOM 635 N N . GLN A 1 84 ? 1.932 -9.622 -19.278 1.00 90.94 84 GLN A N 1
ATOM 636 C CA . GLN A 1 84 ? 2.032 -11.081 -19.135 1.00 90.94 84 GLN A CA 1
ATOM 637 C C . GLN A 1 84 ? 3.165 -11.694 -19.981 1.00 90.94 84 GLN A C 1
ATOM 639 O O . GLN A 1 84 ? 3.725 -12.713 -19.592 1.00 90.94 84 GLN A O 1
ATOM 644 N N 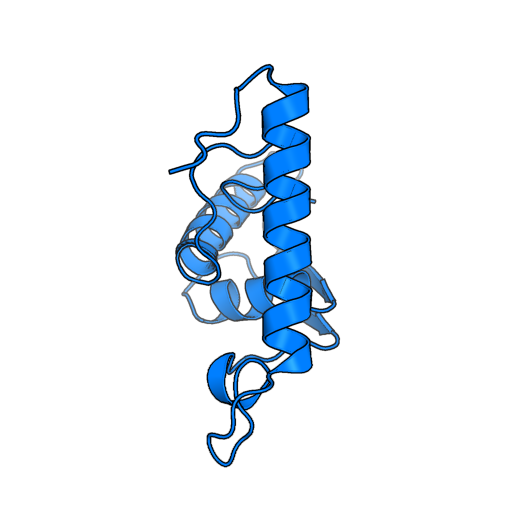. GLY A 1 85 ? 3.533 -11.060 -21.101 1.00 94.56 85 GLY A N 1
ATOM 645 C CA . GLY A 1 85 ? 4.650 -11.475 -21.956 1.00 94.56 85 GLY A CA 1
ATOM 646 C C . GLY A 1 85 ? 6.029 -10.981 -21.502 1.00 94.56 85 GLY A C 1
ATOM 647 O O . GLY A 1 85 ? 6.998 -11.166 -22.230 1.00 94.56 85 GLY A O 1
ATOM 648 N N . GLY A 1 86 ? 6.135 -10.317 -20.346 1.00 95.94 86 GLY A N 1
ATOM 649 C CA . GLY A 1 86 ? 7.408 -9.833 -19.801 1.00 95.94 86 GLY A CA 1
ATOM 650 C C . GLY A 1 86 ? 7.933 -8.536 -20.426 1.00 95.94 86 GLY A C 1
ATOM 651 O O . GLY A 1 86 ? 9.035 -8.106 -20.100 1.00 95.94 86 GLY A O 1
ATOM 652 N N . ALA A 1 87 ? 7.165 -7.876 -21.301 1.00 96.94 87 ALA A N 1
ATOM 653 C CA . ALA A 1 87 ? 7.517 -6.544 -21.795 1.00 96.94 87 ALA A CA 1
ATOM 654 C C . ALA A 1 87 ? 7.213 -5.480 -20.732 1.00 96.94 87 ALA A C 1
ATOM 656 O O . ALA A 1 87 ? 6.129 -5.504 -20.151 1.00 96.94 87 ALA A O 1
ATOM 657 N N . LEU A 1 88 ? 8.145 -4.552 -20.502 1.00 96.75 88 LEU A N 1
ATOM 658 C CA . LEU A 1 88 ? 7.991 -3.450 -19.550 1.00 96.75 88 LEU A CA 1
ATOM 659 C C . LEU A 1 88 ? 6.855 -2.511 -19.977 1.00 96.75 88 LEU A C 1
ATOM 661 O O . LEU A 1 88 ? 6.838 -2.015 -21.105 1.00 96.75 88 LEU A O 1
ATOM 665 N N . SER A 1 89 ? 5.963 -2.185 -19.045 1.00 95.69 89 SER A N 1
ATOM 666 C CA . SER A 1 89 ? 4.947 -1.139 -19.196 1.00 95.69 89 SER A CA 1
ATOM 667 C C . SER A 1 89 ? 5.588 0.245 -19.052 1.00 95.69 89 SER A C 1
ATOM 669 O O . SER A 1 89 ? 5.363 0.949 -18.066 1.00 95.69 89 SER A O 1
ATOM 671 N N . LEU A 1 90 ? 6.432 0.617 -20.019 1.00 95.75 90 LEU A N 1
ATOM 672 C CA . LEU A 1 90 ? 7.335 1.767 -19.920 1.00 95.75 90 LEU A CA 1
ATOM 673 C C . LEU A 1 90 ? 6.609 3.063 -19.536 1.00 95.75 90 LEU A C 1
ATOM 675 O O . LEU A 1 90 ? 7.021 3.731 -18.595 1.00 95.75 90 LEU A O 1
ATOM 679 N N . SER A 1 91 ? 5.503 3.390 -20.210 1.00 95.44 91 SER A N 1
ATOM 680 C CA . SER A 1 91 ? 4.746 4.620 -19.942 1.00 95.44 91 SER A CA 1
ATOM 681 C C . SER A 1 91 ? 4.246 4.700 -18.499 1.00 95.44 91 SER A C 1
ATOM 683 O O . SER A 1 91 ? 4.444 5.717 -17.838 1.00 95.44 91 SER A O 1
ATOM 685 N N . LEU A 1 92 ? 3.648 3.617 -17.996 1.00 93.31 92 LEU A N 1
ATOM 686 C CA . LEU A 1 92 ? 3.107 3.547 -16.643 1.00 93.31 92 LEU A CA 1
ATOM 687 C C . LEU A 1 92 ? 4.218 3.656 -15.594 1.00 93.31 92 LEU A C 1
ATOM 689 O O . LEU A 1 92 ? 4.100 4.437 -14.652 1.00 93.31 92 LEU A O 1
ATOM 693 N N . VAL A 1 93 ? 5.300 2.891 -15.765 1.00 93.31 93 VAL A N 1
ATOM 694 C CA . VAL A 1 93 ? 6.429 2.889 -14.827 1.00 93.31 93 VAL A CA 1
ATOM 695 C C . VAL A 1 93 ? 7.083 4.268 -14.788 1.00 93.31 93 VAL A C 1
ATOM 697 O O . VAL A 1 93 ? 7.302 4.803 -13.703 1.00 93.31 93 VAL A O 1
ATOM 700 N N . THR A 1 94 ? 7.353 4.882 -15.941 1.00 95.00 94 THR A N 1
ATOM 701 C CA . THR A 1 94 ? 7.956 6.220 -16.000 1.00 95.00 94 THR A CA 1
ATOM 702 C C . THR A 1 94 ? 7.050 7.271 -15.367 1.00 95.00 94 THR A C 1
ATOM 704 O O . THR A 1 94 ? 7.514 8.041 -14.528 1.00 95.00 94 THR A O 1
ATOM 707 N N . GLN A 1 95 ? 5.761 7.285 -15.719 1.00 95.25 95 GLN A N 1
ATOM 708 C CA . GLN A 1 95 ? 4.810 8.252 -15.175 1.00 95.25 95 GLN A CA 1
ATOM 709 C C . GLN A 1 95 ? 4.702 8.136 -13.653 1.00 95.25 95 GLN A C 1
ATOM 711 O O . GLN A 1 95 ? 4.772 9.142 -12.950 1.00 95.25 95 GLN A O 1
ATOM 716 N N . TRP A 1 96 ? 4.549 6.916 -13.142 1.00 92.69 96 TRP A N 1
ATOM 717 C CA . TRP A 1 96 ? 4.374 6.690 -11.715 1.00 92.69 96 TRP A CA 1
ATOM 718 C C . TRP A 1 96 ? 5.617 7.095 -10.916 1.00 92.69 96 TRP A C 1
ATOM 720 O O . TRP A 1 96 ? 5.491 7.814 -9.928 1.00 92.69 96 TRP A O 1
ATOM 730 N N . ASN A 1 97 ? 6.817 6.723 -11.376 1.00 92.75 97 ASN A N 1
ATOM 731 C CA . ASN A 1 97 ? 8.059 7.145 -10.722 1.00 92.75 97 ASN A CA 1
ATOM 732 C C . ASN A 1 97 ? 8.208 8.671 -10.731 1.00 92.75 97 ASN A C 1
ATOM 734 O O . ASN A 1 97 ? 8.492 9.252 -9.690 1.00 92.75 97 ASN A O 1
ATOM 738 N N . ALA A 1 98 ? 7.950 9.334 -11.864 1.00 94.56 98 ALA A N 1
ATOM 739 C CA . ALA A 1 98 ? 8.009 10.794 -11.942 1.00 94.56 98 ALA A CA 1
ATOM 740 C C . ALA A 1 98 ? 7.053 11.466 -10.940 1.00 94.56 98 ALA A C 1
ATOM 742 O O . ALA A 1 98 ? 7.431 12.434 -10.285 1.00 94.56 98 ALA A O 1
ATOM 743 N N . MET A 1 99 ? 5.839 10.930 -10.776 1.00 93.31 99 MET A N 1
ATOM 744 C CA . MET A 1 99 ? 4.885 11.425 -9.779 1.00 93.31 99 MET A CA 1
ATOM 745 C C . MET A 1 99 ? 5.381 11.229 -8.343 1.00 93.31 99 MET A C 1
ATOM 747 O O . MET A 1 99 ? 5.227 12.136 -7.529 1.00 93.31 99 MET A O 1
ATOM 751 N N . MET A 1 100 ? 5.967 10.071 -8.023 1.00 90.38 100 MET A N 1
ATOM 752 C CA . MET A 1 100 ? 6.480 9.793 -6.676 1.00 90.38 100 MET A CA 1
ATOM 753 C C . MET A 1 100 ? 7.678 10.679 -6.330 1.00 90.38 100 MET A C 1
ATOM 755 O O . MET A 1 100 ? 7.679 11.282 -5.261 1.00 90.38 100 MET A O 1
ATOM 759 N N . TYR A 1 101 ? 8.636 10.839 -7.246 1.00 90.81 101 TYR A N 1
ATOM 760 C CA . TYR A 1 101 ? 9.770 11.745 -7.045 1.00 90.81 101 TYR A CA 1
ATOM 761 C C . TYR A 1 101 ? 9.327 13.201 -6.908 1.00 90.81 101 TYR A C 1
ATOM 763 O O . TYR A 1 101 ? 9.800 13.901 -6.021 1.00 90.81 101 TYR A O 1
ATOM 771 N N . ALA A 1 102 ? 8.379 13.657 -7.731 1.00 91.31 102 ALA A N 1
ATOM 772 C CA . ALA A 1 102 ? 7.850 15.013 -7.607 1.00 91.31 102 ALA A CA 1
ATOM 773 C C . ALA A 1 102 ? 7.164 15.245 -6.249 1.00 91.31 102 ALA A C 1
ATOM 775 O O . ALA A 1 102 ? 7.329 16.310 -5.656 1.00 91.31 102 ALA A O 1
ATOM 776 N N . ALA A 1 103 ? 6.408 14.263 -5.747 1.00 87.94 103 ALA A N 1
ATOM 777 C CA . ALA A 1 103 ? 5.761 14.350 -4.438 1.00 87.94 103 ALA A CA 1
ATOM 778 C C . ALA A 1 103 ? 6.774 14.350 -3.280 1.00 87.94 103 ALA A C 1
ATOM 780 O O . ALA A 1 103 ? 6.560 15.029 -2.274 1.00 87.94 103 ALA A O 1
ATOM 781 N N . ASP A 1 104 ? 7.866 13.600 -3.416 1.00 86.94 104 ASP A N 1
ATOM 782 C CA . ASP A 1 104 ? 8.945 13.575 -2.432 1.00 86.94 104 ASP A CA 1
ATOM 783 C C . ASP A 1 104 ? 9.715 14.903 -2.401 1.00 86.94 104 ASP A C 1
ATOM 785 O O . ASP A 1 104 ? 9.830 15.528 -1.348 1.00 86.94 104 ASP A O 1
ATOM 789 N N . GLU A 1 105 ? 10.098 15.420 -3.571 1.00 89.00 105 GLU A N 1
ATOM 790 C CA . GLU A 1 105 ? 10.777 16.712 -3.720 1.00 89.00 105 GLU A CA 1
ATOM 791 C C . GLU A 1 105 ? 9.936 17.866 -3.154 1.00 89.00 105 GLU A C 1
ATOM 793 O O . GLU A 1 105 ? 10.421 18.702 -2.389 1.00 89.00 105 GLU A O 1
ATOM 798 N N . GLN A 1 106 ? 8.632 17.892 -3.458 1.00 86.81 106 GLN A N 1
ATOM 799 C CA . GLN A 1 106 ? 7.711 18.881 -2.890 1.00 86.81 106 GLN A CA 1
ATOM 800 C C . GLN A 1 106 ? 7.715 18.865 -1.359 1.00 86.81 106 GLN A C 1
ATOM 802 O O . GLN A 1 106 ? 7.579 19.916 -0.728 1.00 86.81 106 GLN A O 1
ATOM 807 N N . ARG A 1 107 ? 7.878 17.690 -0.752 1.00 84.75 107 ARG A N 1
ATOM 808 C CA . ARG A 1 107 ? 7.919 17.541 0.701 1.00 84.75 107 ARG A CA 1
ATOM 809 C C . ARG A 1 107 ? 9.257 17.966 1.287 1.00 84.75 107 ARG A C 1
ATOM 811 O O . ARG A 1 107 ? 9.249 18.661 2.302 1.00 84.75 107 ARG A O 1
ATOM 818 N N . SER A 1 108 ? 10.366 17.607 0.640 1.00 85.50 108 SER A N 1
ATOM 819 C CA . SER A 1 108 ? 11.708 18.087 0.998 1.00 85.50 108 SER A CA 1
ATOM 820 C C . SER A 1 108 ? 11.715 19.616 1.068 1.00 85.50 108 SER A C 1
ATOM 822 O O . SER A 1 108 ? 12.081 20.207 2.085 1.00 85.50 108 SER A O 1
ATOM 824 N N . ILE A 1 109 ? 11.168 20.271 0.038 1.00 88.31 109 ILE A N 1
ATOM 825 C CA . ILE A 1 109 ? 11.036 21.733 -0.016 1.00 88.31 109 ILE A CA 1
ATOM 826 C C . ILE A 1 109 ? 10.198 22.268 1.156 1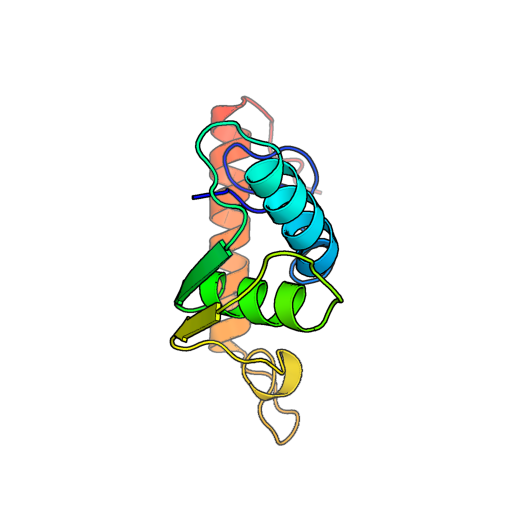.00 88.31 109 ILE A C 1
ATOM 828 O O . ILE A 1 109 ? 10.596 23.239 1.799 1.00 88.31 109 ILE A O 1
ATOM 832 N N . GLN A 1 110 ? 9.057 21.644 1.472 1.00 85.12 110 GLN A N 1
ATOM 833 C CA . GLN A 1 110 ? 8.204 22.058 2.599 1.00 85.12 110 GLN A CA 1
ATOM 834 C C . GLN A 1 110 ? 8.892 21.916 3.964 1.00 85.12 110 GLN A C 1
ATOM 836 O O . GLN A 1 110 ? 8.595 22.688 4.876 1.00 85.12 110 GLN A O 1
ATOM 841 N N . ARG A 1 111 ? 9.806 20.952 4.110 1.00 83.69 111 ARG A N 1
ATOM 842 C CA . ARG A 1 111 ? 10.603 20.732 5.328 1.00 83.69 111 ARG A CA 1
ATOM 843 C C . ARG A 1 111 ? 11.853 21.615 5.402 1.00 83.69 111 ARG A C 1
ATOM 845 O O . ARG A 1 111 ? 12.488 21.673 6.450 1.00 83.69 111 ARG A O 1
ATOM 852 N N . GLY A 1 112 ? 12.186 22.331 4.326 1.00 85.44 112 GLY A N 1
ATOM 853 C CA . GLY A 1 112 ? 13.417 23.119 4.224 1.00 85.44 112 GLY A CA 1
ATOM 854 C C . GLY A 1 112 ? 14.670 22.269 3.989 1.00 85.44 112 GLY A C 1
ATOM 855 O O . GLY A 1 112 ? 15.785 22.750 4.195 1.00 85.44 112 GLY A O 1
ATOM 856 N N . GLU A 1 113 ? 14.496 21.018 3.566 1.00 80.69 113 GLU A N 1
ATOM 857 C CA . GLU A 1 113 ? 15.570 20.098 3.202 1.00 80.69 113 GLU A CA 1
ATOM 858 C C . GLU A 1 113 ? 16.076 20.464 1.794 1.00 80.69 113 GLU A C 1
ATOM 860 O O . GLU A 1 113 ? 15.290 20.699 0.870 1.00 80.69 113 GLU A O 1
ATOM 865 N N . LYS A 1 114 ? 17.399 20.584 1.625 1.00 64.94 114 LYS A N 1
ATOM 866 C CA . LYS A 1 114 ? 17.997 20.819 0.303 1.00 64.94 114 LYS A CA 1
ATOM 867 C C . LYS A 1 114 ? 18.011 19.498 -0.462 1.00 64.94 114 LYS A C 1
ATOM 869 O O . LYS A 1 114 ? 18.443 18.500 0.098 1.00 64.94 114 LYS A O 1
ATOM 874 N N . SER A 1 115 ? 17.601 19.521 -1.731 1.00 57.75 115 SER A N 1
ATOM 875 C CA . SER A 1 115 ? 17.774 18.389 -2.648 1.00 57.75 115 SER A CA 1
ATOM 876 C C . SER A 1 115 ? 19.252 17.990 -2.680 1.00 57.75 115 SER A C 1
ATOM 878 O O . SER A 1 115 ? 20.080 18.739 -3.212 1.00 57.75 115 SER A O 1
ATOM 880 N N . ASP A 1 116 ? 19.574 16.806 -2.163 1.00 55.53 116 ASP A N 1
ATOM 881 C CA . ASP A 1 116 ? 20.865 16.161 -2.384 1.00 55.53 116 ASP A CA 1
ATOM 882 C C . ASP A 1 116 ? 20.913 15.673 -3.836 1.00 55.53 116 ASP A C 1
ATOM 884 O O . ASP A 1 116 ? 20.660 14.514 -4.156 1.00 55.53 116 ASP A O 1
ATOM 888 N N . ALA A 1 117 ? 21.216 16.598 -4.746 1.00 45.91 117 ALA A N 1
ATOM 889 C CA . ALA A 1 117 ? 21.618 16.243 -6.094 1.00 45.91 117 ALA A CA 1
ATOM 890 C C . ALA A 1 117 ? 23.014 15.611 -6.007 1.00 45.91 117 ALA A C 1
ATOM 892 O O . ALA A 1 117 ? 24.019 16.321 -5.913 1.00 45.91 117 ALA A O 1
ATOM 893 N N . THR A 1 118 ? 23.062 14.279 -6.011 1.00 38.97 118 THR A N 1
ATOM 894 C CA . THR A 1 118 ? 24.261 13.502 -6.355 1.00 38.97 118 THR A CA 1
ATOM 895 C C . THR A 1 118 ? 23.988 12.622 -7.559 1.00 38.97 118 THR A C 1
ATOM 897 O O . THR A 1 118 ? 22.872 12.064 -7.645 1.00 38.97 118 THR A O 1
#

Foldseek 3Di:
DDAPDCADPHHDNDDPPPCLQVVVLVVLVVQLPDPPDPLADEAEDEESSLQSQLSNVVDPRGNDDYYHYHPYDNDCQCSAQAPPVRHGPVVRVVVVVVVVVVSNVVVCVVVVHDPPPD

Radius of gyration: 16.39 Å; chains: 1; bounding box: 40×37×44 Å

pLDDT: mean 91.7, std 9.34, range [38.97, 98.5]

Secondary structure (DSSP, 8-state):
----TTSTT--S---TTTSHHHHHHHHHHHHHTSTT--S-EEEEEETHHHHHHHHHHTS--TTEEEEEEES--SSTIIIIIB-TTS-B-HHHHHHHHHHHHHHHHHHHHHHT------

Sequence (118 aa):
HQDVRGTFKSDGSFTPKVNEVTDGQDTIAWIIEQPWSDGDIGTYGPSYLGMTQWAVATADTPGLKAIAPTAAAANWYSGLWYSQGGALSLSLVTQWNAMMYAADEQRSIQRGEKSDAT